Protein 2PL1 (pdb70)

Foldseek 3Di:
DEEEEAQPVVVQVVLCVVVVVVPDDYDYHNALVVSVVVCVVPNDQEYEAEADHPPHGRLRSLLVCVVVVSQHAYEYEYQDDDVVVVVSSVVSRHPYYHYPPDDSVVCCCVVSCVSVD

CATH classification: 3.40.50.2300

Nearest PDB structures (foldseek):
  2pl1-assembly1_A  TM=1.009E+00  e=3.947E-21  Escherichia coli
  3w9s-assembly1_B  TM=9.910E-01  e=5.780E-13  Klebsiella pneumoniae subsp. pneumoniae NTUH-K2044
  6ont-assembly1_A-2  TM=9.360E-01  e=1.153E-11  Francisella tularensis subsp. novicida U112
  1ys6-assembly1_B  TM=9.340E-01  e=5.147E-11  Mycobacterium tuberculosis
  6ifh-assembly1_A  TM=9.111E-01  e=7.413E-10  Paenisporosarcina sp. TG-14

Secondary structure (DSSP, 8-state):
-EEEE-S-HHHHHHHHHHHHHTT--EEEESSHHHHHHHHHHS--SEEEE-S--SSS-HHHHHHHHHHTT--S-EEEEES---HHHHHHHHHTT-SEEEESS--TTT--------TT-

Sequence (117 aa):
RVLVVEDNALLRHHLKVQIQDAGHQVDDAEDAKEADYYLNEHIPDIAIVDLGLPDEDGLSLIRRWRSNDVSLPILVLTARESWQDKVEVLSAGADDYVTKPFHIEEVARQALRRNSQ

InterPro domains:
  IPR001789 Signal transduction response regulator, receiver domain [PF00072] (3-112)
  IPR001789 Signal transduction response regulator, receiver domain [PS50110] (2-116)
  IPR001789 Signal transduction response regulator, receiver domain [SM00448] (1-112)
  IPR001867 OmpR/PhoB-type DNA-binding domain [PF00486] (146-220)
  IPR001867 OmpR/PhoB-type DNA-binding domain [PS51755] (124-222)
  IPR001867 OmpR/PhoB-type DNA-binding domain [SM00862] (145-220)
  IPR001867 OmpR/PhoB-type DNA-binding domain [cd00383] (132-220)
  IPR011006 CheY-like superfamily [SSF52172] (1-173)
  IPR036388 Winged helix-like DNA-binding domain superfamily [G3DSA:1.10.10.10] (123-223)
  IPR039420 Transcriptional regulatory protein WalR-like [PTHR48111] (1-219)

Radius of gyration: 12.91 Å; Cα contacts (8 Å, |Δi|>4): 194; chains: 1; bounding box: 29×30×29 Å

Organism: Escherichia coli (strain K12) (NCBI:txid83333)

GO terms:
  GO:0000976 transcription cis-regulatory region binding (F, IPI)
  GO:0001216 DNA-binding transcription activator activity (F, IPI)
  GO:0032993 protein-DNA complex (C, IPI)
  GO:0045893 positive regulation of DNA-templated transcription (P, EXP)
  GO:0042802 identical protein binding (F, IPI)
  GO:0005829 cytosol (C, IDA)

B-factor: mean 25.06, std 9.29, range [12.77, 75.72]

Solvent-accessible surface area: 6510 Å² total

Structure (mmCIF, N/CA/C/O backbone):
data_2PL1
#
_entry.id   2PL1
#
_cell.length_a   103.125
_cell.length_b   103.125
_cell.length_c   31.014
_cell.angle_alpha   90.00
_cell.angle_beta   90.00
_cell.angle_gamma   120.00
#
_symmetry.space_group_name_H-M   'P 64'
#
loop_
_entity.id
_entity.type
_entity.pdbx_description
1 polymer 'Transcriptional regulatory protein phoP'
2 non-polymer 'PLATINUM (II) ION'
3 non-polymer 'MAGNESIUM ION'
4 non-polymer 'BERYLLIUM TRIFLUORIDE ION'
5 water water
#
loop_
_atom_site.group_PDB
_atom_site.id
_atom_site.type_symbol
_atom_site.label_atom_id
_atom_site.label_alt_id
_atom_site.label_comp_id
_atom_site.label_asym_id
_atom_site.label_entity_id
_atom_site.label_seq_id
_atom_site.pdbx_PDB_ins_code
_atom_site.Cartn_x
_atom_site.Cartn_y
_atom_site.Cartn_z
_atom_site.occupancy
_atom_site.B_iso_or_equiv
_atom_site.auth_seq_id
_atom_site.auth_comp_id
_atom_site.auth_asym_id
_atom_site.auth_atom_id
_atom_site.pdbx_PDB_model_num
ATOM 9 N N . ARG A 1 2 ? -61.656 -41.540 -10.849 1.00 38.50 2 ARG A N 1
ATOM 10 C CA . ARG A 1 2 ? -61.106 -40.370 -10.175 1.00 33.33 2 ARG A CA 1
ATOM 11 C C . ARG A 1 2 ? -62.077 -39.931 -9.086 1.00 28.85 2 ARG A C 1
ATOM 12 O O . ARG A 1 2 ? -63.270 -39.741 -9.335 1.00 26.13 2 ARG A O 1
ATOM 20 N N . VAL A 1 3 ? -61.555 -39.772 -7.877 1.00 22.92 3 VAL A N 1
ATOM 21 C CA . VAL A 1 3 ? -62.370 -39.379 -6.740 1.00 20.51 3 VAL A CA 1
ATOM 22 C C . VAL A 1 3 ? -61.936 -3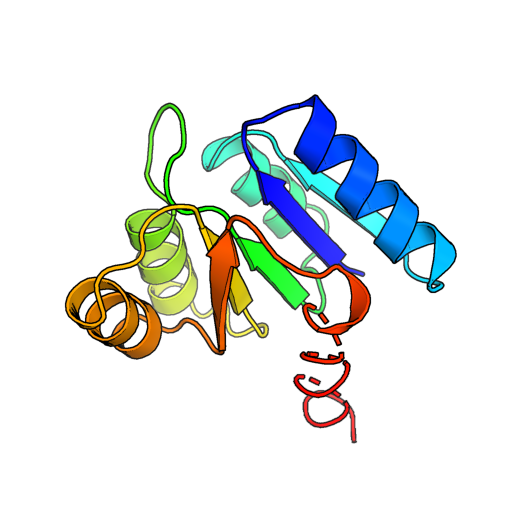8.027 -6.174 1.00 20.25 3 VAL A 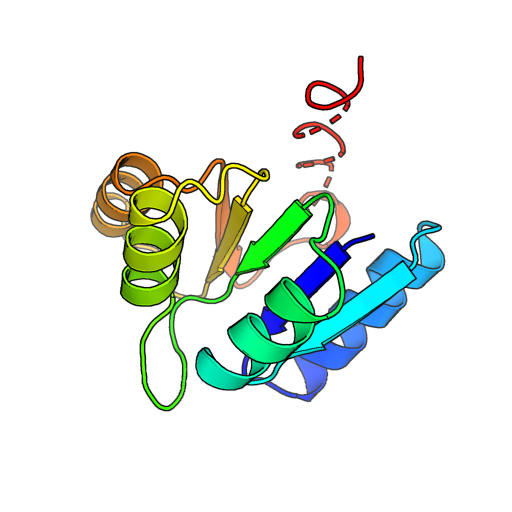C 1
ATOM 23 O O . VAL A 1 3 ? -60.748 -37.703 -6.158 1.00 21.17 3 VAL A O 1
ATOM 27 N N . LEU A 1 4 ? -62.906 -37.238 -5.726 1.00 18.19 4 LEU A N 1
ATOM 28 C CA . LEU A 1 4 ? -62.621 -35.937 -5.126 1.00 17.53 4 LEU A CA 1
ATOM 29 C C . LEU A 1 4 ? -63.112 -35.958 -3.686 1.00 18.23 4 LEU A C 1
ATOM 30 O O . LEU A 1 4 ? -64.279 -36.261 -3.424 1.00 17.46 4 LEU A O 1
ATOM 35 N N . VAL A 1 5 ? -62.213 -35.654 -2.755 1.00 17.94 5 VAL A N 1
ATOM 36 C CA . VAL A 1 5 ? -62.550 -35.619 -1.338 1.00 17.86 5 VAL A CA 1
ATOM 37 C C . VAL A 1 5 ? -62.532 -34.167 -0.869 1.00 18.77 5 VAL A C 1
ATOM 38 O O . VAL A 1 5 ? -61.563 -33.440 -1.099 1.00 17.89 5 VAL A O 1
ATOM 42 N N . VAL A 1 6 ? -63.624 -33.746 -0.238 1.00 18.37 6 VAL A N 1
ATOM 43 C CA . VAL A 1 6 ? -63.763 -32.386 0.274 1.00 18.08 6 VAL A CA 1
ATOM 44 C C . VAL A 1 6 ? -63.971 -32.529 1.778 1.00 18.53 6 VAL A C 1
ATOM 45 O O . VAL A 1 6 ? -65.037 -32.953 2.229 1.00 17.04 6 VAL A O 1
ATOM 49 N N . GLU A 1 7 ? -62.945 -32.175 2.544 1.00 17.89 7 GLU A N 1
ATOM 50 C CA . GLU A 1 7 ? -62.967 -32.304 3.998 1.00 17.91 7 GLU A CA 1
ATOM 51 C C . GLU A 1 7 ? -61.966 -31.312 4.594 1.00 19.45 7 GLU A C 1
ATOM 52 O O . GLU A 1 7 ? -60.816 -31.273 4.165 1.00 18.76 7 GLU A O 1
ATOM 58 N N . ASP A 1 8 ? -62.383 -30.512 5.575 1.00 20.95 8 ASP A N 1
ATOM 59 C CA . ASP A 1 8 ? -61.451 -29.542 6.150 1.00 22.33 8 ASP A CA 1
ATOM 60 C C . ASP A 1 8 ? -60.577 -30.087 7.274 1.00 22.58 8 ASP A C 1
ATOM 61 O O . ASP A 1 8 ? -59.598 -29.448 7.652 1.00 23.73 8 ASP A O 1
ATOM 66 N N . ASN A 1 9 ? -60.922 -31.257 7.809 1.00 22.19 9 ASN A N 1
ATOM 67 C CA . ASN A 1 9 ? -60.102 -31.877 8.851 1.00 23.11 9 ASN A CA 1
ATOM 68 C C . ASN A 1 9 ? -58.940 -32.517 8.087 1.00 22.83 9 ASN A C 1
ATOM 69 O O . ASN A 1 9 ? -59.102 -33.572 7.473 1.00 20.36 9 ASN A O 1
ATOM 74 N N . ALA A 1 10 ? -57.776 -31.873 8.125 1.00 21.37 10 ALA A N 1
ATOM 75 C CA . ALA A 1 10 ? -56.596 -32.351 7.400 1.00 21.55 10 ALA A CA 1
ATOM 76 C C . ALA A 1 10 ? -56.219 -33.811 7.611 1.00 20.89 10 ALA A C 1
ATOM 77 O O . ALA A 1 10 ? -55.954 -34.530 6.647 1.00 22.47 10 ALA A O 1
ATOM 79 N N . LEU A 1 11 ? -56.175 -34.256 8.860 1.00 21.02 11 LEU A N 1
ATOM 80 C CA . LEU A 1 11 ? -55.807 -35.641 9.126 1.00 20.59 11 LEU A CA 1
ATOM 81 C C . LEU A 1 11 ? -56.800 -36.598 8.475 1.00 20.61 11 LEU A C 1
ATOM 82 O O . LEU A 1 11 ? -56.409 -37.539 7.788 1.00 18.01 11 LEU A O 1
ATOM 87 N N . LEU A 1 12 ? -58.088 -36.349 8.690 1.00 20.08 12 LEU A N 1
ATOM 88 C CA . LEU A 1 12 ? -59.123 -37.198 8.117 1.00 19.97 12 LEU A CA 1
ATOM 89 C C . LEU A 1 12 ? -59.042 -37.148 6.593 1.00 19.60 12 LEU A C 1
ATOM 90 O O . LEU A 1 12 ? -59.099 -38.181 5.924 1.00 18.46 12 LEU A O 1
ATOM 95 N N . ARG A 1 13 ? -58.919 -35.943 6.044 1.00 18.70 13 ARG A N 1
ATOM 96 C CA . ARG A 1 13 ? -58.836 -35.782 4.593 1.00 19.23 13 ARG A CA 1
ATOM 97 C C . ARG A 1 13 ? -57.695 -36.608 4.004 1.00 19.51 13 ARG A C 1
ATOM 98 O O . ARG A 1 13 ? -57.854 -37.241 2.960 1.00 18.94 13 ARG A O 1
ATOM 106 N N . HIS A 1 14 ? -56.544 -36.610 4.674 1.00 20.62 14 HIS A N 1
ATOM 107 C CA . HIS A 1 14 ? -55.398 -37.374 4.189 1.00 19.37 14 HIS A CA 1
ATOM 108 C C . HIS A 1 14 ? -55.629 -38.883 4.299 1.00 19.20 14 HIS A C 1
ATOM 109 O O . HIS A 1 14 ? -55.277 -39.638 3.394 1.00 19.27 14 HIS A O 1
ATOM 116 N N . HIS A 1 15 ? -56.214 -39.322 5.408 1.00 19.35 15 HIS A N 1
ATOM 117 C CA . HIS A 1 15 ? -56.480 -40.744 5.602 1.00 20.82 15 HIS A CA 1
ATOM 118 C C . HIS A 1 15 ? -57.456 -41.270 4.548 1.00 20.51 15 HIS A C 1
ATOM 119 O O . HIS A 1 15 ? -57.258 -42.349 3.987 1.00 18.53 15 HIS A O 1
ATOM 126 N N . LEU A 1 16 ? -58.505 -40.503 4.275 1.00 20.98 16 LEU A N 1
ATOM 127 C CA . LEU A 1 16 ? -59.495 -40.900 3.278 1.00 21.18 16 LEU A CA 1
ATOM 128 C C . LEU A 1 16 ? -58.842 -41.088 1.916 1.00 21.69 16 LEU A C 1
ATOM 129 O O . LEU A 1 16 ? -59.038 -42.109 1.256 1.00 22.60 16 LEU A O 1
ATOM 134 N N . LYS A 1 17 ? -58.063 -40.098 1.499 1.00 21.18 17 LYS A N 1
ATOM 135 C CA . LYS A 1 17 ? -57.388 -40.162 0.211 1.00 20.83 17 LYS A CA 1
ATOM 136 C C . LYS A 1 17 ? -56.503 -41.402 0.106 1.00 20.59 17 LYS A C 1
ATOM 137 O O . LYS A 1 17 ? -56.518 -42.080 -0.916 1.00 22.29 17 LYS A O 1
ATOM 143 N N . VAL A 1 18 ? -55.742 -41.703 1.157 1.00 20.75 18 VAL A N 1
ATOM 144 C CA . VAL A 1 18 ? -54.874 -42.883 1.147 1.00 22.01 18 VAL A CA 1
ATOM 145 C C . VAL A 1 18 ? -55.712 -44.154 1.021 1.00 22.38 18 VAL A C 1
ATOM 146 O O . VAL A 1 18 ? -55.371 -45.059 0.257 1.00 21.94 18 VAL A O 1
ATOM 150 N N . GLN A 1 19 ? -56.809 -44.220 1.771 1.00 23.49 19 GLN A N 1
ATOM 151 C CA . GLN A 1 19 ? -57.696 -45.382 1.722 1.00 24.28 19 GLN A CA 1
ATOM 152 C C . GLN A 1 19 ? -58.191 -45.578 0.293 1.00 23.99 19 GLN A C 1
ATOM 153 O O . GLN A 1 19 ? -58.101 -46.668 -0.268 1.00 22.78 19 GLN A O 1
ATOM 159 N N . ILE A 1 20 ? -58.704 -44.500 -0.289 1.00 22.04 20 ILE A N 1
ATOM 160 C CA . ILE A 1 20 ? -59.237 -44.527 -1.644 1.00 22.58 20 ILE A CA 1
ATOM 161 C C . ILE A 1 20 ? -58.153 -44.789 -2.690 1.00 22.68 20 ILE A C 1
ATOM 162 O O . ILE A 1 20 ? -58.404 -45.456 -3.692 1.00 20.62 20 ILE A O 1
ATOM 167 N N . GLN A 1 21 ? -56.950 -44.268 -2.465 1.00 23.97 21 GLN A N 1
ATOM 168 C CA . GLN A 1 21 ? -55.857 -44.512 -3.399 1.00 26.55 21 GLN A CA 1
ATOM 169 C C . GLN A 1 21 ? -55.466 -45.984 -3.299 1.00 26.49 21 GLN A C 1
ATOM 170 O O . GLN A 1 21 ? -55.169 -46.622 -4.307 1.00 27.88 21 GLN A O 1
ATOM 176 N N . ASP A 1 22 ? -55.468 -46.517 -2.079 1.00 28.20 22 ASP A N 1
ATOM 177 C CA . ASP A 1 22 ? -55.121 -47.922 -1.865 1.00 29.26 22 ASP A CA 1
ATOM 178 C C . ASP A 1 22 ? -56.163 -48.828 -2.513 1.00 30.34 22 ASP A C 1
ATOM 179 O O . ASP A 1 22 ? -55.861 -49.958 -2.896 1.00 30.84 22 ASP A O 1
ATOM 184 N N . ALA A 1 23 ? -57.391 -48.330 -2.629 1.00 30.99 23 ALA A N 1
ATOM 185 C CA . ALA A 1 23 ? -58.463 -49.105 -3.241 1.00 31.16 23 ALA A CA 1
ATOM 186 C C . ALA A 1 23 ? -58.315 -49.095 -4.761 1.00 31.20 23 ALA A C 1
ATOM 187 O O . ALA A 1 23 ? -59.045 -49.789 -5.467 1.00 30.99 23 ALA A O 1
ATOM 189 N N . GLY A 1 24 ? -57.379 -48.293 -5.263 1.00 30.90 24 GLY A N 1
ATOM 190 C CA . GLY A 1 24 ? -57.139 -48.257 -6.695 1.00 31.73 24 GLY A CA 1
ATOM 191 C C . GLY A 1 24 ? -57.588 -47.068 -7.529 1.00 32.10 24 GLY A C 1
ATOM 192 O O . GLY A 1 24 ? -57.755 -47.212 -8.739 1.00 32.92 24 GLY A O 1
ATOM 193 N N . HIS A 1 25 ? -57.778 -45.898 -6.929 1.00 30.45 25 HIS A N 1
ATOM 194 C CA . HIS A 1 25 ? -58.202 -44.746 -7.724 1.00 30.04 25 HIS A CA 1
ATOM 195 C C . HIS A 1 25 ? -57.260 -43.559 -7.617 1.00 27.62 25 HIS A C 1
ATOM 196 O O . HIS A 1 25 ? -56.394 -43.511 -6.744 1.00 26.28 25 HIS A O 1
ATOM 203 N N . GLN A 1 26 ? -57.444 -42.607 -8.526 1.00 25.17 26 GLN A N 1
ATOM 204 C CA . GLN A 1 26 ? -56.679 -41.370 -8.526 1.00 24.99 26 GLN A CA 1
ATOM 205 C C . GLN A 1 26 ? -57.544 -40.475 -7.643 1.00 24.80 26 GLN A C 1
ATOM 206 O O . GLN A 1 26 ? -58.768 -40.431 -7.807 1.00 22.11 26 GLN A O 1
ATOM 208 N N . VAL A 1 27 ? -56.924 -39.769 -6.707 1.00 22.37 27 VAL A N 1
ATOM 209 C CA . VAL A 1 27 ? -57.692 -38.938 -5.794 1.00 22.14 27 VAL A CA 1
ATOM 210 C C . VAL A 1 27 ? -57.178 -37.517 -5.617 1.00 21.93 27 VAL A C 1
ATOM 211 O O . VAL A 1 27 ? -55.977 -37.292 -5.493 1.00 23.36 27 VAL A O 1
ATOM 215 N N . ASP A 1 28 ? -58.106 -36.566 -5.608 1.00 21.26 28 ASP A N 1
ATOM 216 C CA . ASP A 1 28 ? -57.788 -35.160 -5.375 1.00 20.81 28 ASP A CA 1
ATOM 217 C C . ASP A 1 28 ? -58.404 -34.835 -4.016 1.00 21.61 28 ASP A C 1
ATOM 218 O O . ASP A 1 28 ? -59.517 -35.277 -3.725 1.00 21.36 28 ASP A O 1
ATOM 223 N N . ASP A 1 29 ? -57.694 -34.089 -3.173 1.00 21.12 29 ASP A N 1
ATOM 224 C CA . ASP A 1 29 ? -58.252 -33.737 -1.870 1.00 21.53 29 ASP A CA 1
ATOM 225 C C . ASP A 1 29 ? -58.286 -32.226 -1.676 1.00 22.39 29 ASP A C 1
ATOM 226 O O . ASP A 1 29 ? -57.263 -31.551 -1.798 1.00 23.14 29 ASP A O 1
ATOM 231 N N . ALA A 1 30 ? -59.476 -31.707 -1.382 1.00 19.90 30 ALA A N 1
ATOM 232 C CA . ALA A 1 30 ? -59.687 -30.279 -1.182 1.00 20.52 30 ALA A CA 1
ATOM 233 C C . ALA A 1 30 ? -60.057 -29.989 0.272 1.00 21.20 30 ALA A C 1
ATOM 234 O O . ALA A 1 30 ? -60.806 -30.749 0.886 1.00 19.94 30 ALA A O 1
ATOM 236 N N . GLU A 1 31 ? -59.550 -28.884 0.819 1.00 21.98 31 GLU A N 1
ATOM 237 C CA . GLU A 1 31 ? -59.841 -28.554 2.211 1.00 21.34 31 GLU A CA 1
ATOM 238 C C . GLU A 1 31 ? -60.997 -27.590 2.452 1.00 20.39 31 GLU A C 1
ATOM 239 O O . GLU A 1 31 ? -61.367 -27.343 3.600 1.00 21.34 31 GLU A O 1
ATOM 245 N N . ASP A 1 32 ? -61.556 -27.032 1.383 1.00 19.31 32 ASP A N 1
ATOM 246 C CA . ASP A 1 32 ? -62.709 -26.149 1.505 1.00 19.79 32 ASP A CA 1
ATOM 247 C C . ASP A 1 32 ? -63.483 -26.143 0.196 1.00 19.99 32 ASP A C 1
ATOM 248 O O . ASP A 1 32 ? -63.037 -26.730 -0.793 1.00 18.65 32 ASP A O 1
ATOM 253 N N . ALA A 1 33 ? -64.646 -25.500 0.200 1.00 20.50 33 ALA A N 1
ATOM 254 C CA . ALA A 1 33 ? -65.509 -25.449 -0.976 1.00 22.40 33 ALA A CA 1
ATOM 255 C C . ALA A 1 33 ? -64.826 -24.915 -2.228 1.00 23.44 33 ALA A C 1
ATOM 256 O O . ALA A 1 33 ? -64.866 -25.548 -3.285 1.00 23.74 33 ALA A O 1
ATOM 258 N N . LYS A 1 34 ? -64.196 -23.754 -2.110 1.00 23.24 34 LYS A N 1
ATOM 259 C CA . LYS A 1 34 ? -63.532 -23.146 -3.252 1.00 22.47 34 LYS A CA 1
ATOM 260 C C . LYS A 1 34 ? -62.442 -24.039 -3.836 1.00 21.50 34 LYS A C 1
ATOM 261 O O . LYS A 1 34 ? -62.283 -24.104 -5.052 1.00 20.14 34 LYS A O 1
ATOM 267 N N . GLU A 1 35 ? -61.692 -24.735 -2.987 1.00 20.54 35 GLU A N 1
ATOM 268 C CA . GLU A 1 35 ? -60.654 -25.615 -3.513 1.00 18.96 35 GLU A CA 1
ATOM 269 C C . GLU A 1 35 ? -61.304 -26.818 -4.197 1.00 18.31 35 GLU A C 1
ATOM 270 O O . GLU A 1 35 ? -60.734 -27.406 -5.112 1.00 16.70 35 GLU A O 1
ATOM 276 N N . ALA A 1 36 ? -62.500 -27.187 -3.751 1.00 17.87 36 ALA A N 1
ATOM 277 C CA . ALA A 1 36 ? -63.209 -28.302 -4.370 1.00 18.04 36 ALA A CA 1
ATOM 278 C C . ALA A 1 36 ? -63.519 -27.899 -5.814 1.00 19.67 36 ALA A C 1
ATOM 279 O O . ALA A 1 36 ? -63.361 -28.694 -6.742 1.00 21.74 36 ALA A O 1
ATOM 281 N N . ASP A 1 37 ? -63.958 -26.657 -5.995 1.00 20.46 37 ASP A N 1
ATOM 282 C CA . ASP A 1 37 ? -64.257 -26.137 -7.326 1.00 22.00 37 ASP A CA 1
ATOM 283 C C . ASP A 1 37 ? -63.012 -26.179 -8.212 1.00 21.71 37 ASP A C 1
ATOM 284 O O . ASP A 1 37 ? -63.100 -26.435 -9.415 1.00 21.45 37 ASP A O 1
ATOM 289 N N . TYR A 1 38 ? -61.852 -25.920 -7.618 1.00 19.29 38 TYR A N 1
ATOM 290 C CA . TYR A 1 38 ? -60.607 -25.936 -8.375 1.00 21.40 38 TYR A CA 1
ATOM 291 C C . TYR A 1 38 ? -60.398 -27.301 -9.024 1.00 23.06 38 TYR A C 1
ATOM 292 O O . TYR A 1 38 ? -60.220 -27.407 -10.237 1.00 22.74 38 TYR A O 1
ATOM 301 N N . TYR A 1 39 ? -60.418 -28.348 -8.207 1.00 23.36 39 TYR A N 1
ATOM 302 C CA . TYR A 1 39 ? -60.218 -29.696 -8.717 1.00 25.60 39 TYR A CA 1
ATOM 303 C C . TYR A 1 39 ? -61.323 -30.118 -9.667 1.00 26.14 39 TYR A C 1
ATOM 304 O O . TYR A 1 39 ? -61.064 -30.784 -10.669 1.00 26.37 39 TYR A O 1
ATOM 313 N N . LEU A 1 40 ? -62.551 -29.717 -9.360 1.00 28.35 40 LEU A N 1
ATOM 314 C CA . LEU A 1 40 ? -63.687 -30.050 -10.207 1.00 30.97 40 LEU A CA 1
ATOM 315 C C . LEU A 1 40 ? -63.469 -29.503 -11.610 1.00 32.26 40 LEU A C 1
ATOM 316 O O . LEU A 1 40 ? -63.719 -30.189 -12.602 1.00 32.51 40 LEU A O 1
ATOM 321 N N . ASN A 1 41 ? -63.003 -28.262 -11.689 1.00 33.78 41 ASN A N 1
ATOM 322 C CA . ASN A 1 41 ? -62.764 -27.626 -12.976 1.00 35.27 41 ASN A CA 1
ATOM 323 C C . ASN A 1 41 ? -61.498 -28.139 -13.652 1.00 35.75 41 ASN A C 1
ATOM 324 O O . ASN A 1 41 ? -61.374 -28.079 -14.873 1.00 33.97 41 ASN A O 1
ATOM 329 N N . GLU A 1 42 ? -60.559 -28.641 -12.859 1.00 36.87 42 GLU A N 1
ATOM 330 C CA . GLU A 1 42 ? -59.315 -29.156 -13.412 1.00 39.01 42 GLU A CA 1
ATOM 331 C C . GLU A 1 42 ? -59.577 -30.544 -13.994 1.00 40.82 42 GLU A C 1
ATOM 332 O O . GLU A 1 42 ? -59.139 -30.859 -15.102 1.00 40.45 42 GLU A O 1
ATOM 338 N N . HIS A 1 43 ? -60.303 -31.365 -13.239 1.00 40.68 43 HIS A N 1
ATOM 339 C CA . HIS A 1 43 ? -60.653 -32.722 -13.658 1.00 41.62 43 HIS A CA 1
ATOM 340 C C . HIS A 1 43 ? -61.971 -33.138 -13.014 1.00 39.05 43 HIS A C 1
ATOM 341 O O . HIS A 1 43 ? -62.024 -33.360 -11.806 1.00 40.62 43 HIS A O 1
ATOM 348 N N . ILE A 1 44 ? -63.034 -33.242 -13.806 1.00 36.46 44 ILE A N 1
ATOM 349 C CA . ILE A 1 44 ? -64.320 -33.650 -13.251 1.00 35.10 44 ILE A CA 1
ATOM 350 C C . ILE A 1 44 ? -64.206 -35.074 -12.721 1.00 32.35 44 ILE A C 1
ATOM 351 O O . ILE A 1 44 ? -64.026 -36.021 -13.486 1.00 33.19 44 ILE A O 1
ATOM 356 N N . PRO A 1 45 ? -64.307 -35.240 -11.396 1.00 29.12 45 PRO A N 1
ATOM 357 C CA . PRO A 1 45 ? -64.211 -36.561 -10.775 1.00 26.03 45 PRO A CA 1
ATOM 358 C C . PRO A 1 45 ? -65.409 -37.445 -11.101 1.00 24.62 45 PRO A C 1
ATOM 359 O O . PRO A 1 45 ? -66.479 -36.957 -11.472 1.00 23.94 45 PRO A O 1
ATOM 363 N N . ASP A 1 46 ? -65.220 -38.750 -10.970 1.00 21.28 46 ASP A N 1
ATOM 364 C CA . ASP A 1 46 ? -66.292 -39.691 -11.233 1.00 22.62 46 ASP A CA 1
ATOM 365 C C . ASP A 1 46 ? -67.234 -39.710 -10.034 1.00 21.76 46 ASP A C 1
ATOM 366 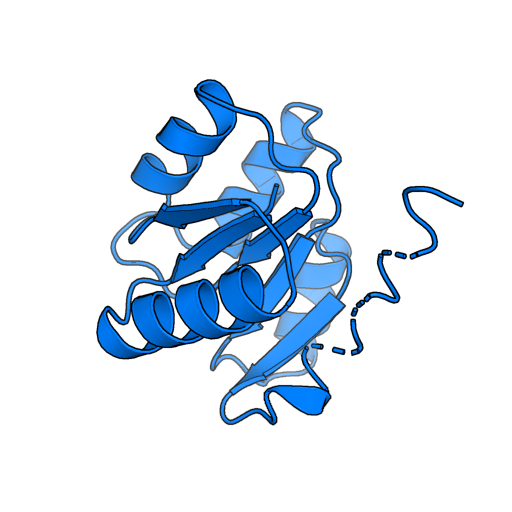O O . ASP A 1 46 ? -68.418 -40.007 -10.166 1.00 22.00 46 ASP A O 1
ATOM 371 N N . ILE A 1 47 ? -66.699 -39.373 -8.864 1.00 20.02 47 ILE A N 1
ATOM 372 C CA . ILE A 1 47 ? -67.485 -39.348 -7.636 1.00 19.19 47 ILE A CA 1
ATOM 373 C C . ILE A 1 47 ? -66.839 -38.422 -6.611 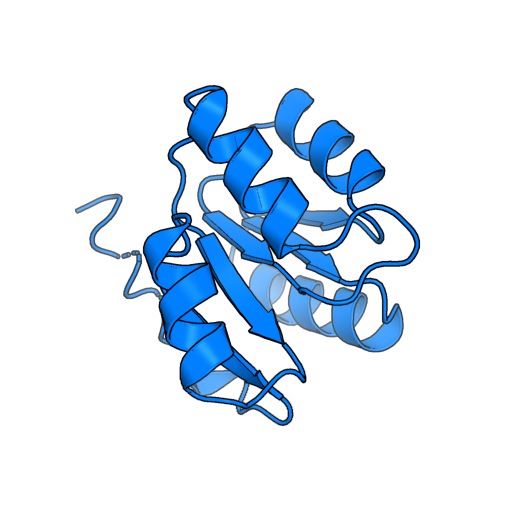1.00 18.64 47 ILE A C 1
ATOM 374 O O . ILE A 1 47 ? -65.617 -38.265 -6.584 1.00 17.20 47 ILE A O 1
ATOM 379 N N . ALA A 1 48 ? -67.661 -37.813 -5.765 1.00 17.32 48 ALA A N 1
ATOM 380 C CA . ALA A 1 48 ? -67.145 -36.918 -4.741 1.00 18.59 48 ALA A CA 1
ATOM 381 C C . ALA A 1 48 ? -67.649 -37.283 -3.352 1.00 19.07 48 ALA A C 1
ATOM 382 O O . ALA A 1 48 ? -68.809 -37.655 -3.180 1.00 19.38 48 ALA A O 1
ATOM 384 N N . ILE A 1 49 ? -66.757 -37.196 -2.368 1.00 18.24 49 ILE A N 1
ATOM 385 C CA . ILE A 1 49 ? -67.099 -37.460 -0.977 1.00 16.32 49 ILE A CA 1
ATOM 386 C C . ILE A 1 49 ? -67.083 -36.057 -0.395 1.00 17.28 49 ILE A C 1
ATOM 387 O O . ILE A 1 49 ? -66.048 -35.390 -0.417 1.00 17.57 49 ILE A O 1
ATOM 392 N N . VAL A 1 50 ? -68.219 -35.610 0.125 1.00 16.69 50 VAL A N 1
ATOM 393 C CA . VAL A 1 50 ? -68.319 -34.248 0.625 1.00 16.68 50 VAL A CA 1
ATOM 394 C C . VAL A 1 50 ? -68.698 -34.077 2.088 1.00 17.78 50 VAL A C 1
ATOM 395 O O . VAL A 1 50 ? -69.687 -34.632 2.572 1.00 17.51 50 VAL A O 1
ATOM 399 N N . ASP A 1 51 ? -67.886 -33.283 2.775 1.00 17.17 51 ASP A N 1
ATOM 400 C CA . ASP A 1 51 ? -68.081 -32.956 4.180 1.00 17.37 51 ASP A CA 1
ATOM 401 C C . ASP A 1 51 ? -68.996 -31.727 4.193 1.00 17.32 51 ASP A C 1
ATOM 402 O O . ASP A 1 51 ? -68.911 -30.896 3.291 1.00 16.64 51 ASP A O 1
ATOM 407 N N . LEU A 1 52 ? -69.865 -31.598 5.195 1.00 16.90 52 LEU A N 1
ATOM 408 C CA . LEU A 1 52 ? -70.776 -30.454 5.235 1.00 16.68 52 LEU A CA 1
ATOM 409 C C . LEU A 1 52 ? -70.225 -29.210 5.938 1.00 18.27 52 LEU A C 1
ATOM 410 O O . LEU A 1 52 ? -70.429 -28.084 5.473 1.00 17.34 52 LEU A O 1
ATOM 415 N N . GLY A 1 53 ? -69.543 -29.413 7.059 1.00 17.20 53 GLY A N 1
ATOM 416 C CA . GLY A 1 53 ? -68.984 -28.288 7.790 1.00 18.69 53 GLY A CA 1
ATOM 417 C C . GLY A 1 53 ? -67.667 -27.839 7.187 1.00 18.65 53 GLY A C 1
ATOM 418 O O . GLY A 1 53 ? -66.643 -28.479 7.388 1.00 17.85 53 GLY A O 1
ATOM 419 N N . LEU A 1 54 ? -67.687 -26.742 6.440 1.00 20.03 54 LEU A N 1
ATOM 420 C CA . LEU A 1 54 ? -66.470 -26.234 5.813 1.00 22.22 54 LEU A CA 1
ATOM 421 C C . LEU A 1 54 ? -66.237 -24.783 6.242 1.00 24.07 54 LEU A C 1
ATOM 422 O O . LEU A 1 54 ? -67.187 -24.060 6.533 1.00 24.68 54 LEU A O 1
ATOM 427 N N . PRO A 1 55 ? -64.966 -24.344 6.282 1.00 27.13 55 PRO A N 1
ATOM 428 C CA . PRO A 1 55 ? -64.579 -22.985 6.683 1.00 29.54 55 PRO A CA 1
ATOM 429 C C . PRO A 1 55 ? -65.369 -21.827 6.089 1.00 31.97 55 PRO A C 1
ATOM 430 O O . PRO A 1 55 ? -65.661 -20.856 6.784 1.00 33.54 55 PRO A O 1
ATOM 434 N N . ASP A 1 56 ? -65.706 -21.900 4.811 1.00 33.48 56 ASP A N 1
ATOM 435 C CA . ASP A 1 56 ? -66.485 -20.822 4.223 1.00 37.31 56 ASP A CA 1
ATOM 436 C C . ASP A 1 56 ? -67.843 -21.348 3.788 1.00 36.28 56 ASP A C 1
ATOM 437 O O . ASP A 1 56 ? -68.740 -21.512 4.616 1.00 38.16 56 ASP A O 1
ATOM 442 N N . GLU A 1 57 ? -68.005 -21.619 2.502 1.00 34.66 57 GLU A N 1
ATOM 443 C CA . GLU A 1 57 ? -69.273 -22.144 2.019 1.00 32.11 57 GLU A CA 1
ATOM 444 C C . GLU A 1 57 ? -69.436 -23.562 2.560 1.00 30.19 57 GLU A C 1
ATOM 445 O O . GLU A 1 57 ? -68.493 -24.352 2.538 1.00 30.26 57 GLU A O 1
ATOM 451 N N . ASP A 1 58 ? -70.622 -23.888 3.059 1.00 28.25 58 ASP A N 1
ATOM 452 C CA . ASP A 1 58 ? -70.847 -25.222 3.601 1.00 27.73 58 ASP A CA 1
ATOM 453 C C . ASP A 1 58 ? -71.166 -26.239 2.508 1.00 24.93 58 ASP A C 1
ATOM 454 O O . ASP A 1 58 ? -71.568 -25.871 1.402 1.00 23.40 58 ASP A O 1
ATOM 459 N N . GLY A 1 59 ? -70.980 -27.516 2.832 1.00 23.03 59 GLY A N 1
ATOM 460 C CA . GLY A 1 59 ? -71.217 -28.588 1.878 1.00 21.59 59 GLY A CA 1
ATOM 461 C C . GLY A 1 59 ? -72.570 -28.587 1.193 1.00 20.73 59 GLY A C 1
ATOM 462 O O . GLY A 1 59 ? -72.665 -28.889 0.000 1.00 20.74 59 GLY A O 1
ATOM 463 N N . LEU A 1 60 ? -73.622 -28.272 1.942 1.00 19.24 60 LEU A N 1
ATOM 464 C CA . LEU A 1 60 ? -74.963 -28.239 1.370 1.00 19.92 60 LEU A CA 1
ATOM 465 C C . LEU A 1 60 ? -75.025 -27.177 0.274 1.00 20.15 60 LEU A C 1
ATOM 466 O O . LEU A 1 60 ? -75.569 -27.413 -0.804 1.00 19.38 60 LEU A O 1
ATOM 471 N N . SER A 1 61 ? -74.454 -26.008 0.549 1.00 20.44 61 SER A N 1
ATOM 472 C CA . SER A 1 61 ? -74.449 -24.928 -0.432 1.00 21.02 61 SER A CA 1
ATOM 473 C C . SER A 1 61 ? -73.653 -25.347 -1.665 1.00 20.81 61 SER A C 1
ATOM 474 O O . SER A 1 61 ? -74.056 -25.078 -2.798 1.00 20.90 61 SER A O 1
ATOM 477 N N . LEU A 1 62 ? -72.523 -26.014 -1.445 1.00 20.36 62 LEU A N 1
ATOM 478 C CA . LEU A 1 62 ? -71.692 -26.465 -2.554 1.00 20.87 62 LEU A CA 1
ATOM 479 C C . LEU A 1 62 ? -72.464 -27.450 -3.429 1.00 19.65 62 LEU A C 1
ATOM 480 O O . LEU A 1 62 ? -72.459 -27.339 -4.654 1.00 19.63 62 LEU A O 1
ATOM 485 N N . ILE A 1 63 ? -73.132 -28.409 -2.798 1.00 19.46 63 ILE A N 1
ATOM 486 C CA . ILE A 1 63 ? -73.902 -29.405 -3.535 1.00 19.38 63 ILE A CA 1
ATOM 487 C C . ILE A 1 63 ? -75.014 -28.753 -4.361 1.00 19.63 63 ILE A C 1
ATOM 488 O O . ILE A 1 63 ? -75.187 -29.070 -5.535 1.00 19.37 63 ILE A O 1
ATOM 493 N N . ARG A 1 64 ? -75.761 -27.839 -3.754 1.00 21.10 64 ARG A N 1
ATOM 494 C CA . ARG A 1 64 ? -76.834 -27.153 -4.466 1.00 21.70 64 ARG A CA 1
ATOM 495 C C . ARG A 1 64 ? -76.294 -26.388 -5.669 1.00 23.46 64 ARG A C 1
ATOM 496 O O . ARG A 1 64 ? -76.865 -26.438 -6.759 1.00 23.63 64 ARG A O 1
ATOM 504 N N . ARG A 1 65 ? -75.187 -25.684 -5.463 1.00 22.36 65 ARG A N 1
ATOM 505 C CA . ARG A 1 65 ? -74.563 -24.907 -6.524 1.00 23.25 65 ARG A CA 1
ATOM 506 C C . ARG A 1 65 ? -74.145 -25.824 -7.675 1.00 22.00 65 ARG A C 1
ATOM 507 O O 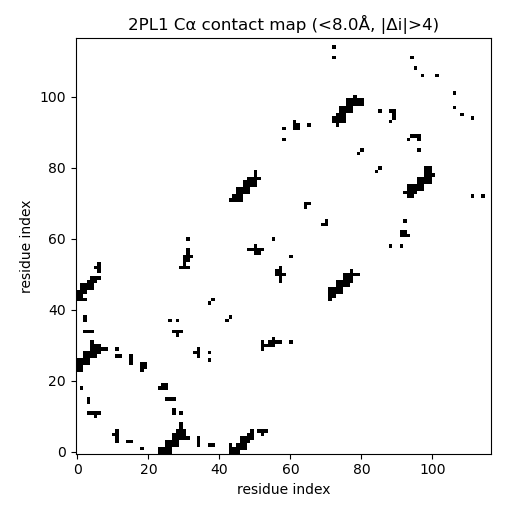. ARG A 1 65 ? -74.469 -25.567 -8.835 1.00 21.44 65 ARG A O 1
ATOM 515 N N . TRP A 1 66 ? -73.439 -26.902 -7.351 1.00 20.70 66 TRP A N 1
ATOM 516 C CA . TRP A 1 66 ? -72.992 -27.845 -8.371 1.00 21.16 66 TRP A CA 1
ATOM 517 C C . TRP A 1 66 ? -74.149 -28.437 -9.173 1.00 20.59 66 TRP A C 1
ATOM 518 O O . TRP A 1 66 ? -74.100 -28.474 -10.406 1.00 18.23 66 TRP A O 1
ATOM 529 N N . ARG A 1 67 ? -75.191 -28.891 -8.478 1.00 20.18 67 ARG A N 1
ATOM 530 C CA . ARG A 1 67 ? -76.344 -29.473 -9.158 1.00 20.46 67 ARG A CA 1
ATOM 531 C C . ARG A 1 67 ? -77.033 -28.453 -10.060 1.00 23.04 67 ARG A C 1
ATOM 532 O O . ARG A 1 67 ? -77.503 -28.793 -11.147 1.00 22.74 67 ARG A O 1
ATOM 540 N N . SER A 1 68 ? -77.083 -27.200 -9.616 1.00 23.49 68 SER A N 1
ATOM 541 C CA . SER A 1 68 ? -77.726 -26.148 -10.397 1.00 24.51 68 SER A CA 1
ATOM 542 C C . SER A 1 68 ? -76.928 -25.829 -11.657 1.00 25.27 68 SER A C 1
ATOM 543 O O . SER A 1 68 ? -77.448 -25.218 -12.592 1.00 24.66 68 SER A O 1
ATOM 546 N N . ASN A 1 69 ? -75.661 -26.234 -11.675 1.00 25.53 69 ASN A N 1
ATOM 547 C CA . ASN A 1 69 ? -74.800 -25.991 -12.827 1.00 26.66 69 ASN A CA 1
ATOM 548 C C . ASN A 1 69 ? -74.567 -27.244 -13.656 1.00 25.89 69 ASN A C 1
ATOM 549 O O . ASN A 1 69 ? -73.574 -27.348 -14.375 1.00 23.63 69 ASN A O 1
ATOM 554 N N . ASP A 1 70 ? -75.484 -28.198 -13.538 1.00 25.52 70 ASP A N 1
ATOM 555 C CA . ASP A 1 70 ? -75.415 -29.435 -14.304 1.00 27.04 70 ASP A CA 1
ATOM 556 C C . ASP A 1 70 ? -74.310 -30.411 -13.900 1.00 25.59 70 ASP A C 1
ATOM 557 O O . ASP A 1 70 ? -73.994 -31.329 -14.654 1.00 25.10 70 ASP A O 1
ATOM 562 N N . VAL A 1 71 ? -73.704 -30.216 -12.733 1.00 24.14 71 VAL A N 1
ATOM 563 C CA . VAL A 1 71 ? -72.675 -31.155 -12.281 1.00 23.84 71 VAL A CA 1
ATOM 564 C C . VAL A 1 71 ? -73.490 -32.299 -11.689 1.00 22.26 71 VAL A C 1
ATOM 565 O O . VAL A 1 71 ? -74.090 -32.156 -10.625 1.00 24.00 71 VAL A O 1
ATOM 569 N N . SER A 1 72 ? -73.512 -33.430 -12.385 1.00 22.18 72 SER A N 1
ATOM 570 C CA . SER A 1 72 ? -74.320 -34.572 -11.972 1.00 20.38 72 SER A CA 1
ATOM 571 C C . SER A 1 72 ? -73.615 -35.811 -11.413 1.00 19.98 72 SER A C 1
ATOM 572 O O . SER A 1 72 ? -74.259 -36.835 -11.194 1.00 20.00 72 SER A O 1
ATOM 575 N N . LEU A 1 73 ? -72.313 -35.733 -11.174 1.00 18.45 73 LEU A N 1
ATOM 576 C CA . LEU A 1 73 ? -71.591 -36.890 -10.655 1.00 18.45 73 LEU A CA 1
ATOM 577 C C . LEU A 1 73 ? -72.125 -37.325 -9.291 1.00 18.12 73 LEU A C 1
ATOM 578 O O . LEU A 1 73 ? -72.655 -36.512 -8.534 1.00 19.19 73 LEU A O 1
ATOM 583 N N . PRO A 1 74 ? -72.003 -38.622 -8.965 1.00 17.02 74 PRO A N 1
ATOM 584 C CA . PRO A 1 74 ? -72.490 -39.120 -7.673 1.00 17.13 74 PRO A CA 1
ATOM 585 C C . PRO A 1 74 ? -71.785 -38.431 -6.505 1.00 18.18 74 PRO A C 1
ATOM 586 O O . PRO A 1 74 ? -70.562 -38.256 -6.521 1.00 17.99 74 PRO A O 1
ATOM 590 N N . ILE A 1 75 ? -72.559 -38.041 -5.496 1.00 15.50 75 ILE A N 1
ATOM 591 C CA . ILE A 1 75 ? -71.999 -37.386 -4.323 1.00 15.49 75 ILE A CA 1
ATOM 592 C C . ILE A 1 75 ? -72.410 -38.100 -3.040 1.00 16.03 75 ILE A C 1
ATOM 593 O O . ILE A 1 75 ? -73.599 -38.287 -2.772 1.00 15.89 75 ILE A O 1
ATOM 598 N N . LEU A 1 76 ? -71.417 -38.510 -2.256 1.00 14.37 76 LEU A N 1
ATOM 599 C CA . LEU A 1 76 ? -71.678 -39.170 -0.987 1.00 14.82 76 LEU A CA 1
ATOM 600 C C . LEU A 1 76 ? -71.216 -38.214 0.101 1.00 16.13 76 LEU A C 1
ATOM 601 O O . LEU A 1 76 ? -70.054 -37.804 0.129 1.00 16.27 76 LEU A O 1
ATOM 606 N N . VAL A 1 77 ? -72.138 -37.836 0.977 1.00 14.19 77 VAL A N 1
ATOM 607 C CA . VAL A 1 77 ? -71.818 -36.926 2.070 1.00 14.17 77 VAL A CA 1
ATOM 608 C C . VAL A 1 77 ? -71.375 -37.711 3.304 1.00 14.25 77 VAL A C 1
ATOM 609 O O . VAL A 1 77 ? -71.980 -38.721 3.659 1.00 13.37 77 VAL A O 1
ATOM 613 N N . LEU A 1 78 ? -70.297 -37.247 3.932 1.00 14.90 78 LEU A N 1
ATOM 614 C CA . LEU A 1 78 ? -69.735 -37.869 5.131 1.00 15.24 78 LEU A CA 1
ATOM 615 C C . LEU A 1 78 ? -69.591 -36.702 6.093 1.00 16.78 78 LEU A C 1
ATOM 616 O O . LEU A 1 78 ? -68.715 -35.850 5.922 1.00 15.70 78 LEU A O 1
ATOM 621 N N . THR A 1 79 ? -70.439 -36.679 7.117 1.00 17.98 79 THR A N 1
ATOM 622 C CA . THR A 1 79 ? -70.484 -35.541 8.029 1.00 17.98 79 THR A CA 1
ATOM 623 C C . THR A 1 79 ? -70.800 -35.843 9.490 1.00 17.20 79 THR A C 1
ATOM 624 O O . THR A 1 79 ? -71.339 -36.895 9.815 1.00 18.11 79 THR A O 1
ATOM 628 N N . ALA A 1 80 ? -70.477 -34.889 10.365 1.00 17.83 80 ALA A N 1
ATOM 629 C CA . ALA A 1 80 ? -70.758 -35.020 11.790 1.00 17.73 80 ALA A CA 1
ATOM 630 C C . ALA A 1 80 ? -72.210 -34.621 12.057 1.00 19.18 80 ALA A C 1
ATOM 631 O O . ALA A 1 80 ? -72.734 -34.860 13.142 1.00 19.16 80 ALA A O 1
ATOM 633 N N . ARG A 1 81 ? -72.859 -34.008 11.069 1.00 18.22 81 ARG A N 1
ATOM 634 C CA . ARG A 1 81 ? -74.260 -33.612 11.226 1.00 19.91 81 ARG A CA 1
ATOM 635 C C . ARG A 1 81 ? -75.097 -34.887 11.164 1.00 19.45 81 ARG A C 1
ATOM 636 O O . ARG A 1 81 ? -75.206 -35.513 10.112 1.00 18.20 81 ARG A O 1
ATOM 644 N N . GLU A 1 82 ? -75.695 -35.261 12.292 1.00 20.08 82 GLU A N 1
ATOM 645 C CA . GLU A 1 82 ? -76.466 -36.501 12.381 1.00 21.20 82 GLU A CA 1
ATOM 646 C C . GLU A 1 82 ? -77.988 -36.471 12.277 1.00 20.93 82 GLU A C 1
ATOM 647 O O . GLU A 1 82 ? -78.602 -37.519 12.067 1.00 18.19 82 GLU A O 1
ATOM 653 N N . SER A 1 83 ? -78.609 -35.307 12.429 1.00 19.34 83 SER A N 1
ATOM 654 C CA . SER A 1 83 ? -80.070 -35.249 12.395 1.00 21.37 83 SER A CA 1
ATOM 655 C C . SER A 1 83 ? -80.669 -35.811 11.110 1.00 21.35 83 SER A C 1
ATOM 656 O O . SER A 1 83 ? -80.166 -35.555 10.014 1.00 19.34 83 SER A O 1
ATOM 6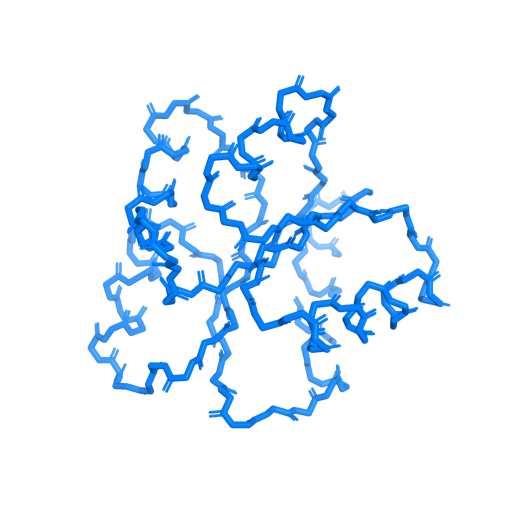59 N N . TRP A 1 84 ? -81.750 -36.574 11.244 1.00 19.68 84 TRP A N 1
ATOM 660 C CA . TRP A 1 84 ? -82.396 -37.148 10.071 1.00 20.44 84 TRP A CA 1
ATOM 661 C C . TRP A 1 84 ? -82.939 -36.041 9.174 1.00 20.46 84 TRP A C 1
ATOM 662 O O . TRP A 1 84 ? -83.041 -36.217 7.959 1.00 18.93 84 TRP A O 1
ATOM 673 N N . GLN A 1 85 ? -83.277 -34.894 9.763 1.00 19.50 85 GLN A N 1
ATOM 674 C CA . GLN A 1 85 ? -83.796 -33.785 8.966 1.00 20.14 85 GLN A CA 1
ATOM 675 C C . GLN A 1 85 ? -82.726 -33.245 8.023 1.00 19.22 85 GLN A C 1
ATOM 676 O O . GLN A 1 85 ? -83.025 -32.873 6.889 1.00 19.10 85 GLN A O 1
ATOM 682 N N . ASP A 1 86 ? -81.480 -33.197 8.490 1.00 19.25 86 ASP A N 1
ATOM 683 C CA . ASP A 1 86 ? -80.390 -32.725 7.643 1.00 19.52 86 ASP A CA 1
ATOM 684 C C . ASP A 1 86 ? -80.159 -33.744 6.528 1.00 19.26 86 ASP A C 1
ATOM 685 O O . ASP A 1 86 ? -79.862 -33.377 5.393 1.00 18.61 86 ASP A O 1
ATOM 690 N N . LYS A 1 87 ? -80.293 -35.026 6.856 1.00 16.68 87 LYS A N 1
ATOM 691 C CA . LYS A 1 87 ? -80.119 -36.078 5.861 1.00 16.19 87 LYS A CA 1
ATOM 692 C C . LYS A 1 87 ? -81.138 -35.885 4.741 1.00 17.14 87 LYS A C 1
ATOM 693 O O . LYS A 1 87 ? -80.807 -35.973 3.555 1.00 15.53 87 LYS A O 1
ATOM 699 N N . VAL A 1 88 ? -82.379 -35.606 5.125 1.00 17.01 88 VAL A N 1
ATOM 700 C CA . VAL A 1 88 ? -83.447 -35.398 4.156 1.00 17.31 88 VAL A CA 1
ATOM 701 C C . VAL A 1 88 ? -83.183 -34.178 3.283 1.00 18.07 88 VAL A C 1
ATOM 702 O O . VAL A 1 88 ? -83.337 -34.229 2.064 1.00 19.17 88 VAL A O 1
ATOM 706 N N . GLU A 1 89 ? -82.784 -33.078 3.909 1.00 18.29 89 GLU A N 1
ATOM 707 C CA . GLU A 1 89 ? -82.517 -31.855 3.167 1.00 18.48 89 GLU A CA 1
ATOM 708 C C . GLU A 1 89 ? -81.334 -31.998 2.216 1.00 17.96 89 GLU A C 1
ATOM 709 O O . GLU A 1 89 ? -81.388 -31.543 1.076 1.00 16.76 89 GLU A O 1
ATOM 715 N N . VAL A 1 90 ? -80.268 -32.635 2.686 1.00 16.66 90 VAL A N 1
ATOM 716 C CA . VAL A 1 90 ? -79.071 -32.818 1.874 1.00 15.00 90 VAL A CA 1
ATOM 717 C C . VAL A 1 90 ? -79.306 -33.793 0.721 1.00 15.26 90 VAL A C 1
ATOM 718 O O . VAL A 1 90 ? -78.844 -33.569 -0.402 1.00 14.43 90 VAL A O 1
ATOM 722 N N . LEU A 1 91 ? -80.028 -34.872 0.990 1.00 17.26 91 LEU A N 1
ATOM 723 C CA . LEU A 1 91 ? -80.327 -35.837 -0.059 1.00 16.83 91 LEU A CA 1
ATOM 724 C C . LEU A 1 91 ? -81.251 -35.173 -1.080 1.00 17.27 91 LEU A C 1
ATOM 725 O O . LEU A 1 91 ? -81.073 -35.339 -2.283 1.00 17.51 91 LEU A O 1
ATOM 730 N N . SER A 1 92 ? -82.224 -34.402 -0.599 1.00 18.36 92 SER A N 1
ATOM 731 C CA . SER A 1 92 ? -83.160 -33.723 -1.494 1.00 19.16 92 SER A CA 1
ATOM 732 C C . SER A 1 92 ? -82.447 -32.677 -2.342 1.00 20.24 92 SER A C 1
ATOM 733 O O . SER A 1 92 ? -82.877 -32.366 -3.450 1.00 19.39 92 SER A O 1
ATOM 736 N N . ALA A 1 93 ? -81.356 -32.135 -1.813 1.00 18.97 93 ALA A N 1
ATOM 737 C CA . ALA A 1 93 ? -80.584 -31.127 -2.526 1.00 20.26 93 ALA A CA 1
ATOM 738 C C . ALA A 1 93 ? -79.749 -31.731 -3.653 1.00 20.07 93 ALA A C 1
ATOM 739 O O . ALA A 1 93 ? -79.239 -31.005 -4.507 1.00 21.38 93 ALA A O 1
ATOM 741 N N . GLY A 1 94 ? -79.603 -33.054 -3.658 1.00 19.60 94 GLY A N 1
ATOM 742 C CA . GLY A 1 94 ? -78.828 -33.687 -4.712 1.00 17.60 94 GLY A CA 1
ATOM 743 C C . GLY A 1 94 ? -77.791 -34.711 -4.281 1.00 18.79 94 GLY A C 1
ATOM 744 O O . GLY A 1 94 ? -77.171 -35.356 -5.128 1.00 19.05 94 GLY A O 1
ATOM 745 N N . ALA A 1 95 ? -77.576 -34.867 -2.978 1.00 17.43 95 ALA A N 1
ATOM 746 C CA . ALA A 1 95 ? -76.602 -35.856 -2.515 1.00 17.98 95 ALA A CA 1
ATOM 747 C C . ALA A 1 95 ? -77.166 -37.239 -2.835 1.00 16.71 95 ALA A C 1
ATOM 748 O O . ALA A 1 95 ? -78.379 -37.423 -2.856 1.00 15.11 95 ALA A O 1
ATOM 750 N N . ASP A 1 96 ? -76.286 -38.205 -3.083 1.00 16.42 96 ASP A N 1
ATOM 751 C CA . ASP A 1 96 ? -76.712 -39.560 -3.410 1.00 16.87 96 ASP A CA 1
ATOM 752 C C . ASP A 1 96 ? -76.719 -40.489 -2.208 1.00 17.61 96 ASP A C 1
ATOM 753 O O . ASP A 1 96 ? -77.407 -41.508 -2.204 1.00 18.56 96 ASP A O 1
ATOM 758 N N . ASP A 1 97 ? -75.935 -40.148 -1.196 1.00 15.04 97 ASP A N 1
ATOM 759 C CA . ASP A 1 97 ? -75.887 -40.951 0.014 1.00 14.74 97 ASP A CA 1
ATOM 760 C C . ASP A 1 97 ? -75.409 -40.026 1.118 1.00 15.50 97 ASP A C 1
ATOM 761 O O . ASP A 1 97 ? -74.855 -38.959 0.849 1.00 15.64 97 ASP A O 1
ATOM 766 N N . TYR A 1 98 ? -75.625 -40.439 2.356 1.00 14.83 98 TYR A N 1
ATOM 767 C CA . TYR A 1 98 ? -75.275 -39.621 3.504 1.00 15.83 98 TYR A CA 1
ATOM 768 C C . TYR A 1 98 ? -74.847 -40.547 4.637 1.00 15.61 98 TYR A C 1
ATOM 769 O O . TYR A 1 98 ? -75.626 -41.391 5.085 1.00 15.72 98 TYR A O 1
ATOM 778 N N . VAL A 1 99 ? -73.598 -40.399 5.071 1.00 14.96 99 VAL A N 1
ATOM 779 C CA . VAL A 1 99 ? -73.041 -41.210 6.150 1.00 15.36 99 VAL A CA 1
ATOM 780 C C . VAL A 1 99 ? -72.586 -40.288 7.277 1.00 15.91 99 VAL A C 1
ATOM 781 O O . VAL A 1 99 ? -72.010 -39.229 7.028 1.00 16.53 99 VAL A O 1
ATOM 785 N N . THR A 1 100 ? -72.852 -40.685 8.517 1.00 15.35 100 THR A N 1
ATOM 786 C CA . THR A 1 100 ? -72.470 -39.865 9.659 1.00 15.35 100 THR A CA 1
ATOM 787 C C . THR A 1 100 ? -71.143 -40.282 10.280 1.00 16.25 100 THR A C 1
ATOM 788 O O . THR A 1 100 ? -70.731 -41.439 10.177 1.00 16.20 100 THR A O 1
ATOM 792 N N . LYS A 1 101 ? -70.474 -39.322 10.915 1.00 15.81 101 LYS A N 1
ATOM 793 C CA . LYS A 1 101 ? -69.215 -39.579 11.621 1.00 17.79 101 LYS A CA 1
ATOM 794 C C . LYS A 1 101 ? -69.625 -39.735 13.088 1.00 19.03 101 LYS A C 1
ATOM 795 O O . LYS A 1 101 ? -70.544 -39.054 13.542 1.00 20.49 101 LYS A O 1
ATOM 801 N N . PRO A 1 102 ? -68.966 -40.630 13.845 1.00 19.21 102 PRO A N 1
ATOM 802 C CA . PRO A 1 102 ? -67.869 -41.513 13.439 1.00 19.40 102 PRO A CA 1
ATOM 803 C C . PRO A 1 102 ? -68.408 -42.562 12.478 1.00 19.04 102 PRO A C 1
ATOM 804 O O . PRO A 1 102 ? -69.594 -42.904 12.523 1.00 17.41 102 PRO A O 1
ATOM 808 N N . PHE A 1 103 ? -67.534 -43.073 11.621 1.00 18.87 103 PHE A N 1
ATOM 809 C CA . PHE A 1 103 ? -67.929 -44.047 10.612 1.00 19.56 103 PHE A CA 1
ATOM 810 C C . PHE A 1 103 ? -66.975 -45.227 10.536 1.00 20.38 103 PHE A C 1
ATOM 811 O O . PHE A 1 103 ? -65.919 -45.239 11.169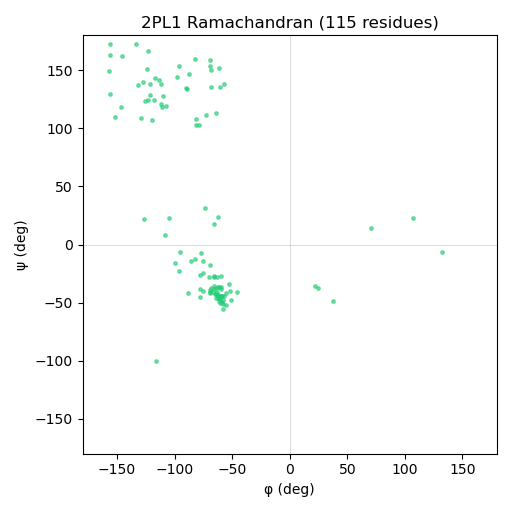 1.00 20.24 103 PHE A O 1
ATOM 819 N N . HIS A 1 104 ? -67.365 -46.215 9.737 1.00 19.96 104 HIS A N 1
ATOM 820 C CA . HIS A 1 104 ? -66.552 -47.397 9.496 1.00 19.20 104 HIS A CA 1
ATOM 821 C C . HIS A 1 104 ? -66.127 -47.259 8.042 1.00 20.45 104 HIS A C 1
ATOM 822 O O . HIS A 1 104 ? -66.973 -47.218 7.147 1.00 17.28 104 HIS A O 1
ATOM 829 N N . ILE A 1 105 ? -64.822 -47.167 7.811 1.00 19.44 105 ILE A N 1
ATOM 830 C CA . ILE A 1 105 ? -64.308 -47.016 6.457 1.00 20.51 105 ILE A CA 1
ATOM 831 C C . ILE A 1 105 ? -64.857 -48.105 5.533 1.00 20.03 105 ILE A C 1
ATOM 832 O O . ILE A 1 105 ? -65.110 -47.859 4.351 1.00 20.13 105 ILE A O 1
ATOM 837 N N . GLU A 1 106 ? -65.058 -49.302 6.074 1.00 19.51 106 GLU A N 1
ATOM 838 C CA . GLU A 1 106 ? -65.579 -50.404 5.273 1.00 18.85 106 GLU A CA 1
ATOM 839 C C . GLU A 1 106 ? -66.970 -50.103 4.710 1.00 18.30 106 GLU A C 1
ATOM 840 O O . GLU A 1 106 ? -67.284 -50.501 3.586 1.00 17.58 106 GLU A O 1
ATOM 846 N N . GLU A 1 107 ? -67.802 -49.406 5.482 1.00 17.86 107 GLU A N 1
ATOM 847 C CA . GLU A 1 107 ? -69.145 -49.078 5.008 1.00 17.72 107 GLU A CA 1
ATOM 848 C C . GLU A 1 107 ? -69.108 -47.958 3.973 1.00 17.69 107 GLU A C 1
ATOM 849 O O . GLU A 1 107 ? -69.841 -47.990 2.986 1.00 15.05 107 GLU A O 1
ATOM 855 N N . VAL A 1 108 ? -68.257 -46.962 4.206 1.00 17.38 108 VAL A N 1
ATOM 856 C CA . VAL A 1 108 ? -68.140 -45.849 3.274 1.00 18.12 108 VAL A CA 1
ATOM 857 C C . VAL A 1 108 ? -67.667 -46.393 1.937 1.00 18.54 108 VAL A C 1
ATOM 858 O O . VAL A 1 108 ? -68.183 -46.027 0.881 1.00 18.63 108 VAL A O 1
ATOM 870 N N . ALA A 1 110 ? -67.991 -49.461 0.818 1.00 17.97 110 ALA A N 1
ATOM 871 C CA . ALA A 1 110 ? -69.068 -50.240 0.207 1.00 16.81 110 ALA A CA 1
ATOM 872 C C . ALA A 1 110 ? -70.115 -49.318 -0.417 1.00 16.83 110 ALA A C 1
ATOM 873 O O . ALA A 1 110 ? -70.691 -49.636 -1.455 1.00 17.24 110 ALA A O 1
ATOM 875 N N . ARG A 1 111 ? -70.363 -48.174 0.211 1.00 14.13 111 ARG A N 1
ATOM 876 C CA . ARG A 1 111 ? -71.345 -47.244 -0.331 1.00 16.13 111 ARG A CA 1
ATOM 877 C C . ARG A 1 111 ? -70.819 -46.530 -1.567 1.00 16.08 111 ARG A C 1
ATOM 878 O O . ARG A 1 111 ? -71.583 -46.205 -2.474 1.00 17.33 111 ARG A O 1
ATOM 894 N N . GLN A 1 113 ? -68.706 -47.905 -3.662 1.00 21.01 113 GLN A N 1
ATOM 895 C CA . GLN A 1 113 ? -68.747 -48.936 -4.689 1.00 22.06 113 GLN A CA 1
ATOM 896 C C . GLN A 1 113 ? -70.157 -49.102 -5.237 1.00 21.12 113 GLN A C 1
ATOM 897 O O . GLN A 1 113 ? -70.337 -49.334 -6.432 1.00 19.23 113 GLN A O 1
ATOM 903 N N . ALA A 1 114 ? -7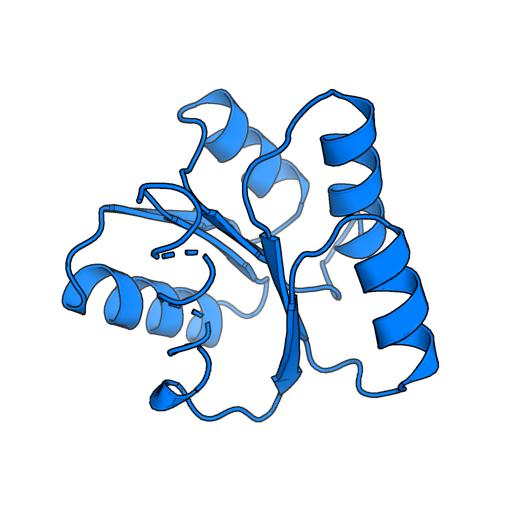1.158 -48.984 -4.368 1.00 19.57 114 ALA A N 1
ATOM 904 C CA . ALA A 1 114 ? -72.544 -49.104 -4.812 1.00 19.54 114 ALA A CA 1
ATOM 905 C C . ALA A 1 114 ? -72.837 -47.993 -5.823 1.00 18.72 114 ALA A C 1
ATOM 906 O O . ALA A 1 114 ? -73.432 -48.243 -6.868 1.00 19.78 114 ALA A O 1
ATOM 908 N N . LEU A 1 115 ? -72.414 -46.770 -5.513 1.00 17.27 115 LEU A N 1
ATOM 909 C CA . LEU A 1 115 ? -72.634 -45.643 -6.420 1.00 18.14 115 LEU A CA 1
ATOM 910 C C . LEU A 1 115 ? -71.850 -45.819 -7.724 1.00 20.75 115 LEU A C 1
ATOM 911 O O . LEU A 1 115 ? -72.399 -45.646 -8.814 1.00 19.12 115 LEU A O 1
ATOM 924 N N . ARG A 1 117 ? -70.552 -48.625 -8.926 1.00 27.60 117 ARG A N 1
ATOM 925 C CA . ARG A 1 117 ? -71.046 -49.838 -9.561 1.00 29.51 117 ARG A CA 1
ATOM 926 C C . ARG A 1 117 ? -72.203 -49.535 -10.508 1.00 29.39 117 ARG A C 1
ATOM 927 O O . ARG A 1 117 ? -72.209 -49.978 -11.655 1.00 29.60 117 ARG A O 1
ATOM 935 N N . ARG A 1 118 ? -73.175 -48.768 -10.032 1.00 28.86 118 ARG A N 1
ATOM 936 C CA . ARG A 1 118 ? -74.332 -48.434 -10.849 1.00 30.65 118 ARG A CA 1
ATOM 937 C C . ARG A 1 118 ? -74.031 -47.336 -11.867 1.00 31.77 118 ARG A C 1
ATOM 938 O O . ARG A 1 118 ? -74.509 -47.386 -13.000 1.00 31.85 118 ARG A O 1
ATOM 946 N N . ASN A 1 119 ? -73.229 -46.357 -11.460 1.00 31.70 119 ASN A N 1
ATOM 947 C CA . ASN A 1 119 ? -72.861 -45.239 -12.324 1.00 33.05 119 ASN A CA 1
ATOM 948 C C . ASN A 1 119 ? -72.148 -45.701 -13.598 1.00 34.49 119 ASN A C 1
ATOM 949 O O . ASN A 1 119 ? -72.209 -45.030 -14.628 1.00 34.94 119 ASN A O 1
ATOM 954 N N . SER A 1 120 ? -71.476 -46.846 -13.533 1.00 34.59 120 SER A N 1
ATOM 955 C CA . SER A 1 120 ? -70.744 -47.341 -14.693 1.00 35.72 120 SER A CA 1
ATOM 956 C C . SER A 1 120 ? -71.079 -48.769 -15.114 1.00 35.54 120 SER A C 1
ATOM 957 O O . SER A 1 120 ? -70.275 -49.417 -15.785 1.00 35.42 120 SER A O 1
ATOM 960 N N . GLN A 1 121 ? -72.251 -49.267 -14.735 1.00 35.34 121 GLN A N 1
ATOM 961 C CA . GLN A 1 121 ? -72.617 -50.629 -15.117 1.00 36.55 121 GLN A CA 1
ATOM 962 C C . GLN A 1 121 ? -72.772 -50.721 -16.634 1.00 35.99 121 GLN A C 1
ATOM 963 O O . GLN A 1 121 ? -72.989 -49.665 -17.266 1.00 35.04 121 GLN A O 1
#